Protein AF-A0A2H9M830-F1 (afdb_monomer_lite)

InterPro domains:
  IPR011990 Tetratricopeptide-like helical domain superfamily [G3DSA:1.25.40.10] (1-79)
  IPR011990 Tetratricopeptide-like helical domain superfamily [SSF48452] (1-66)

Foldseek 3Di:
DVVCVVVVNLVVQLVVLVVVLVVCVVVVVLVVNLVSLQSNLVSCVSVVNNVSNVVSVVVSVVSVVCVVDVVVVVVVVPCPPVDD

Secondary structure (DSSP, 8-state):
-HHHHHTT-HHHHHHHHHHHHHHHHHTT-HHHHHHHHHHHHHHHHTTT-HHHHHHHHHHHHHHHHHHH-HHHHHHHSGGGG---

Radius of gyration: 14.14 Å; chains: 1; bounding box: 36×24×38 Å

Organism: Huberarchaeum crystalense (NCBI:txid2014257)

pLDDT: mean 88.24, std 17.41, range [36.03, 98.81]

Structure (mmCIF, N/CA/C/O backbone):
data_AF-A0A2H9M830-F1
#
_entry.id   AF-A0A2H9M830-F1
#
loop_
_atom_site.group_PDB
_atom_site.id
_atom_site.type_symbol
_atom_site.label_atom_id
_atom_site.label_alt_id
_atom_site.label_comp_id
_atom_site.label_asym_id
_atom_site.label_entity_id
_atom_site.label_seq_id
_atom_site.pdbx_PDB_ins_code
_atom_site.Cartn_x
_atom_site.Cartn_y
_atom_site.Cartn_z
_atom_site.occupancy
_atom_site.B_iso_or_equiv
_atom_site.auth_seq_id
_atom_site.auth_comp_id
_atom_site.auth_asym_id
_atom_site.auth_atom_id
_atom_site.pdbx_PDB_model_num
ATOM 1 N N . GLY A 1 1 ? -4.872 -3.570 -5.281 1.00 93.62 1 GLY A N 1
ATOM 2 C CA . GLY A 1 1 ? -3.682 -3.644 -6.146 1.00 93.62 1 GLY A CA 1
ATOM 3 C C . GLY A 1 1 ? -2.967 -4.991 -6.186 1.00 93.62 1 GLY A C 1
ATOM 4 O O . GLY A 1 1 ? -2.221 -5.189 -7.132 1.00 93.62 1 GLY A O 1
ATOM 5 N N . VAL A 1 2 ? -3.180 -5.932 -5.250 1.00 97.31 2 VAL A N 1
ATOM 6 C CA . VAL A 1 2 ? -2.399 -7.194 -5.166 1.00 97.31 2 VAL A CA 1
ATOM 7 C C . VAL A 1 2 ? -2.340 -7.991 -6.478 1.00 97.31 2 VAL A C 1
ATOM 9 O O . VAL A 1 2 ? -1.254 -8.360 -6.904 1.00 97.31 2 VAL A O 1
ATOM 12 N N . ALA A 1 3 ? -3.471 -8.198 -7.162 1.00 98.06 3 ALA A N 1
ATOM 13 C CA . ALA A 1 3 ? -3.481 -8.929 -8.434 1.00 98.06 3 ALA A CA 1
ATOM 14 C C . ALA A 1 3 ? -2.581 -8.275 -9.502 1.00 98.06 3 ALA A C 1
ATOM 16 O O . ALA A 1 3 ? -1.813 -8.961 -10.165 1.00 98.06 3 ALA A O 1
ATOM 17 N N . TYR A 1 4 ? -2.618 -6.944 -9.627 1.00 98.44 4 TYR A N 1
ATOM 18 C CA . TYR A 1 4 ? -1.751 -6.209 -10.554 1.00 98.44 4 TYR A CA 1
ATOM 19 C C . TYR A 1 4 ? -0.282 -6.240 -10.130 1.00 98.44 4 TYR A C 1
ATOM 21 O O . TYR A 1 4 ? 0.588 -6.375 -10.985 1.00 98.44 4 TYR A O 1
ATOM 29 N N . TYR A 1 5 ? -0.003 -6.214 -8.824 1.00 98.38 5 TYR A N 1
ATOM 30 C CA . TYR A 1 5 ? 1.353 -6.399 -8.306 1.00 98.38 5 TYR A CA 1
ATOM 31 C C . TYR A 1 5 ? 1.922 -7.766 -8.716 1.00 98.38 5 TYR A C 1
A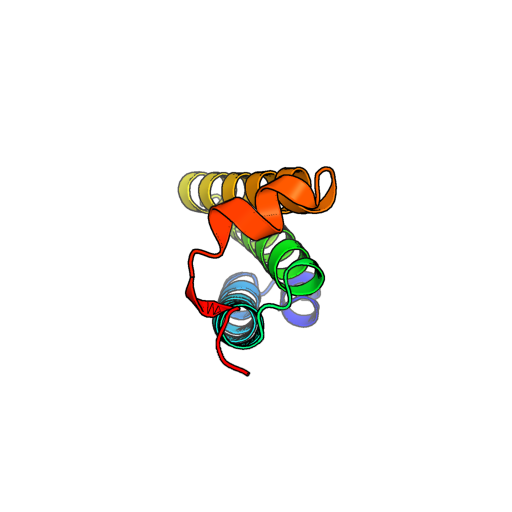TOM 33 O O . TYR A 1 5 ? 3.052 -7.840 -9.191 1.00 98.38 5 TYR A O 1
ATOM 41 N N . SER A 1 6 ? 1.133 -8.840 -8.599 1.00 97.94 6 SER A N 1
ATOM 42 C CA . SER A 1 6 ? 1.532 -10.184 -9.043 1.00 97.94 6 SER A CA 1
ATOM 43 C C . SER A 1 6 ? 1.763 -10.280 -10.554 1.00 97.94 6 SER A C 1
ATOM 45 O O . SER A 1 6 ? 2.563 -11.101 -10.989 1.00 97.94 6 SER A O 1
ATOM 47 N N . LEU A 1 7 ? 1.095 -9.437 -11.347 1.00 98.25 7 LEU A N 1
ATOM 48 C CA . LEU A 1 7 ? 1.294 -9.330 -12.796 1.00 98.25 7 LEU A CA 1
ATOM 49 C C . LEU A 1 7 ? 2.476 -8.421 -13.184 1.00 98.25 7 LEU A C 1
ATOM 51 O O . LEU A 1 7 ? 2.767 -8.283 -14.368 1.00 98.25 7 LEU A O 1
ATOM 55 N N . GLY A 1 8 ? 3.141 -7.781 -12.217 1.00 97.69 8 GLY A N 1
ATOM 56 C CA . GLY A 1 8 ? 4.211 -6.811 -12.466 1.00 97.69 8 GLY A CA 1
ATOM 57 C C . GLY A 1 8 ? 3.727 -5.421 -12.896 1.00 97.69 8 GLY A C 1
ATOM 58 O O . GLY A 1 8 ? 4.544 -4.538 -13.144 1.00 97.69 8 GLY A O 1
ATOM 59 N N . ASP A 1 9 ? 2.412 -5.185 -12.953 1.00 98.62 9 ASP A N 1
ATOM 60 C CA . ASP A 1 9 ? 1.840 -3.866 -13.236 1.00 98.62 9 ASP A CA 1
ATOM 61 C C . ASP A 1 9 ? 1.745 -3.048 -11.940 1.00 98.62 9 ASP A C 1
ATOM 63 O O . ASP A 1 9 ? 0.690 -2.896 -11.313 1.00 98.62 9 ASP A O 1
ATOM 67 N N . PHE A 1 10 ? 2.898 -2.545 -11.499 1.00 98.44 10 PHE A N 1
ATOM 68 C CA . PHE A 1 10 ? 3.021 -1.829 -10.230 1.00 98.44 10 PHE A CA 1
ATOM 69 C C . PHE A 1 10 ? 2.288 -0.484 -10.228 1.00 98.44 10 PHE A C 1
ATOM 71 O O . PHE A 1 10 ? 1.716 -0.109 -9.205 1.00 98.44 10 PHE A O 1
ATOM 78 N N . LYS A 1 11 ? 2.202 0.202 -11.377 1.00 98.56 11 LYS A N 1
ATOM 79 C CA . LYS A 1 11 ? 1.440 1.456 -11.509 1.00 98.56 11 LYS A CA 1
ATOM 80 C C . LYS A 1 11 ? -0.039 1.229 -11.218 1.00 98.56 11 LYS A C 1
ATOM 82 O O . LYS A 1 11 ? -0.632 1.942 -10.409 1.00 98.56 11 LYS A O 1
ATOM 87 N N . LYS A 1 12 ? -0.625 0.193 -11.819 1.00 98.50 12 LYS A N 1
ATOM 88 C CA . LYS A 1 12 ? -2.025 -0.164 -11.579 1.00 98.50 12 LYS A CA 1
ATOM 89 C C . LYS A 1 12 ? -2.226 -0.745 -10.181 1.00 98.50 12 LYS A C 1
ATOM 91 O O . LYS A 1 12 ? -3.253 -0.499 -9.550 1.00 98.50 12 LYS A O 1
ATOM 96 N N . ALA A 1 13 ? -1.235 -1.459 -9.643 1.00 98.75 13 ALA A N 1
ATOM 97 C CA . ALA A 1 13 ? -1.264 -1.894 -8.251 1.00 98.75 13 ALA A CA 1
ATOM 98 C C . ALA A 1 13 ? -1.409 -0.703 -7.288 1.00 98.75 13 ALA A C 1
ATOM 100 O O . ALA A 1 13 ? -2.297 -0.745 -6.433 1.00 98.75 13 ALA A O 1
ATOM 101 N N . ILE A 1 14 ? -0.604 0.350 -7.479 1.00 98.81 14 ILE A N 1
ATOM 102 C CA . ILE A 1 14 ? -0.665 1.602 -6.712 1.00 98.81 14 ILE A CA 1
ATOM 103 C C . ILE A 1 14 ? -2.029 2.268 -6.894 1.00 98.81 14 ILE A C 1
ATOM 105 O O . ILE A 1 14 ? -2.698 2.515 -5.899 1.00 98.81 14 ILE A O 1
ATOM 109 N N . GLU A 1 15 ? -2.503 2.470 -8.128 1.00 98.69 15 GLU A N 1
ATOM 110 C CA . GLU A 1 15 ? -3.803 3.109 -8.397 1.00 98.69 15 GLU A CA 1
ATOM 111 C C . GLU A 1 15 ? -4.950 2.459 -7.602 1.00 98.69 15 GLU A C 1
ATOM 113 O O . GLU A 1 15 ? -5.727 3.136 -6.926 1.00 98.69 15 GLU A O 1
ATOM 118 N N . PHE A 1 16 ? -5.050 1.128 -7.645 1.00 98.62 16 PHE A N 1
ATOM 119 C CA . PHE A 1 16 ? -6.092 0.412 -6.910 1.00 98.62 16 PHE A CA 1
ATOM 120 C C . PHE A 1 16 ? -5.852 0.384 -5.400 1.00 98.62 16 PHE A C 1
ATOM 122 O O . PHE A 1 16 ? -6.821 0.296 -4.649 1.00 98.62 16 PHE A O 1
ATOM 129 N N . ASN A 1 17 ? -4.600 0.423 -4.941 1.00 98.62 17 ASN A N 1
ATOM 130 C CA . ASN A 1 17 ? -4.317 0.538 -3.513 1.00 98.62 17 ASN A CA 1
ATOM 131 C C . ASN A 1 17 ? -4.708 1.928 -2.980 1.00 98.62 17 ASN A C 1
ATOM 133 O O . ASN A 1 17 ? -5.337 1.983 -1.934 1.00 98.62 17 ASN A O 1
ATOM 137 N N . LEU A 1 18 ? -4.451 3.020 -3.710 1.00 98.56 18 LEU A N 1
ATOM 138 C CA . LEU A 1 18 ? -4.860 4.380 -3.315 1.00 98.56 18 LEU A CA 1
ATOM 139 C C . LEU A 1 18 ? -6.389 4.537 -3.245 1.00 98.56 18 LEU A C 1
ATOM 141 O O . LEU A 1 18 ? -6.919 5.213 -2.366 1.00 98.56 18 LEU A O 1
ATOM 145 N N . LYS A 1 19 ? -7.129 3.872 -4.142 1.00 98.50 19 LYS A N 1
ATOM 146 C CA . LYS A 1 19 ? -8.599 3.806 -4.045 1.00 98.50 19 LYS A CA 1
ATOM 147 C C . LYS A 1 19 ? -9.051 3.070 -2.780 1.00 98.50 19 LYS A C 1
ATOM 149 O O . LYS A 1 19 ? -10.016 3.489 -2.152 1.00 98.50 19 LYS A O 1
ATOM 154 N N . ALA A 1 20 ? -8.366 1.985 -2.417 1.00 98.19 20 ALA A N 1
ATOM 155 C CA . ALA A 1 20 ? -8.657 1.235 -1.198 1.00 98.19 20 ALA A CA 1
ATOM 156 C C . ALA A 1 20 ? -8.269 2.010 0.076 1.00 98.19 20 ALA A C 1
ATOM 158 O O . ALA A 1 20 ? -9.011 1.945 1.049 1.00 98.19 20 ALA A O 1
ATOM 159 N N . GLU A 1 21 ? -7.162 2.765 0.053 1.00 98.12 21 GLU A N 1
ATOM 160 C CA . GLU A 1 21 ? -6.723 3.667 1.134 1.00 98.12 21 GLU A CA 1
ATOM 161 C C . GLU A 1 21 ? -7.864 4.602 1.529 1.00 98.12 21 GLU A C 1
ATOM 163 O O . GLU A 1 21 ? -8.330 4.530 2.662 1.00 98.12 21 GLU A O 1
ATOM 168 N N . LYS A 1 22 ? -8.415 5.351 0.566 1.00 97.19 22 LYS A N 1
ATOM 169 C CA . LYS A 1 22 ? -9.532 6.270 0.815 1.00 97.19 22 LYS A CA 1
ATOM 170 C C . LYS A 1 22 ? -10.741 5.586 1.470 1.00 97.19 22 LYS A C 1
ATOM 172 O O . LYS A 1 22 ? -11.322 6.123 2.405 1.00 97.19 22 LYS A O 1
ATOM 177 N N . ILE A 1 23 ? -11.113 4.396 0.994 1.00 96.38 23 ILE A N 1
ATOM 178 C CA . ILE A 1 23 ? -12.262 3.651 1.533 1.00 96.38 23 ILE A CA 1
ATOM 179 C C . ILE A 1 23 ? -12.002 3.220 2.982 1.00 96.38 23 ILE A C 1
ATOM 181 O O . ILE A 1 23 ? -12.867 3.381 3.838 1.00 96.38 23 ILE A O 1
ATOM 185 N N . PHE A 1 24 ? -10.827 2.659 3.278 1.00 96.06 24 PHE A N 1
ATOM 186 C CA . PHE A 1 24 ? -10.532 2.180 4.630 1.00 96.06 24 PHE A CA 1
ATOM 187 C C . PHE A 1 24 ? -10.248 3.314 5.620 1.00 96.06 24 PHE A C 1
ATOM 189 O O . PHE A 1 24 ? -10.539 3.138 6.803 1.00 96.06 24 PHE A O 1
ATOM 196 N N . GLU A 1 25 ? -9.752 4.463 5.153 1.00 92.56 25 GLU A N 1
ATOM 197 C CA . GLU A 1 25 ? -9.695 5.702 5.938 1.00 92.56 25 GLU A CA 1
ATOM 198 C C . GLU A 1 25 ? -11.103 6.172 6.328 1.00 92.56 25 GLU A C 1
ATOM 200 O O . GLU A 1 25 ? -11.369 6.373 7.510 1.00 92.56 25 GLU A O 1
ATOM 205 N N . GLU A 1 26 ? -12.030 6.268 5.367 1.00 93.75 26 GLU A N 1
ATOM 206 C CA . GLU A 1 26 ? -13.420 6.683 5.620 1.00 93.75 26 GLU A CA 1
ATOM 207 C C . GLU A 1 26 ? -14.166 5.722 6.562 1.00 93.75 26 GLU A C 1
ATOM 209 O O . GLU A 1 26 ? -14.998 6.151 7.360 1.00 93.75 26 GLU A O 1
ATOM 214 N N . LEU A 1 27 ? -13.861 4.424 6.492 1.00 91.81 27 LEU A N 1
ATOM 215 C CA . LEU A 1 27 ? -14.483 3.395 7.329 1.00 91.81 27 LEU A CA 1
ATOM 216 C C . LEU A 1 27 ? -13.782 3.178 8.681 1.00 91.81 27 LEU A C 1
ATOM 218 O O . LEU A 1 27 ? -14.231 2.327 9.450 1.00 91.81 27 LEU A O 1
ATOM 222 N N . GLY A 1 28 ? -12.670 3.867 8.964 1.00 89.94 28 GLY A N 1
ATOM 223 C CA . GLY A 1 28 ? -11.886 3.654 10.190 1.00 89.94 28 GLY A CA 1
ATOM 224 C C . GLY A 1 28 ? -11.315 2.234 10.318 1.00 89.94 28 GLY A C 1
ATOM 225 O O . GLY A 1 28 ? -11.071 1.735 11.414 1.00 89.94 28 GLY A O 1
ATOM 226 N N . GLN A 1 29 ? -11.119 1.539 9.198 1.00 92.44 29 GLN A N 1
ATOM 227 C CA . GLN A 1 29 ? -10.731 0.132 9.162 1.00 92.44 29 GLN A CA 1
ATOM 228 C C . GLN A 1 29 ? -9.204 -0.032 9.197 1.00 92.44 29 GLN A C 1
ATOM 230 O O . GLN A 1 29 ? -8.570 -0.442 8.222 1.00 92.44 29 GLN A O 1
ATOM 235 N N . ILE A 1 30 ? -8.611 0.266 10.357 1.00 91.25 30 ILE A N 1
ATOM 236 C CA . ILE A 1 30 ? -7.156 0.397 10.560 1.00 91.25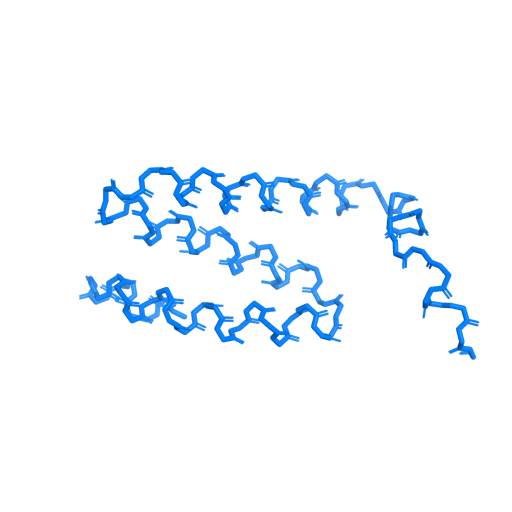 30 ILE A CA 1
ATOM 237 C C . ILE A 1 30 ? -6.366 -0.845 10.107 1.00 91.25 30 ILE A C 1
ATOM 239 O O . ILE A 1 30 ? -5.334 -0.715 9.450 1.00 91.25 30 ILE A O 1
ATOM 243 N N . ASN A 1 31 ? -6.859 -2.055 10.395 1.00 91.75 31 ASN A N 1
ATOM 244 C CA . ASN A 1 31 ? -6.193 -3.301 9.990 1.00 91.75 31 ASN A CA 1
ATOM 245 C C . ASN A 1 31 ? -6.041 -3.420 8.464 1.00 91.75 31 ASN A C 1
ATOM 247 O O . ASN A 1 31 ? -4.983 -3.804 7.961 1.00 91.75 31 ASN A O 1
ATOM 251 N N . TYR A 1 32 ? -7.094 -3.072 7.721 1.00 95.69 32 TYR A N 1
ATOM 252 C CA . TYR A 1 32 ? -7.080 -3.120 6.261 1.00 95.69 32 TYR A CA 1
ATOM 253 C C . TYR A 1 32 ? -6.292 -1.952 5.668 1.00 95.69 32 TYR A C 1
ATOM 255 O O . TYR A 1 32 ? -5.553 -2.144 4.703 1.00 95.69 32 TYR A O 1
ATOM 263 N N . LEU A 1 33 ? -6.375 -0.770 6.283 1.00 96.69 33 LEU A N 1
ATOM 264 C CA . LEU A 1 33 ? -5.593 0.397 5.885 1.00 96.69 33 LEU A CA 1
ATOM 265 C C . LEU A 1 33 ? -4.083 0.134 6.000 1.00 96.69 33 LEU A C 1
ATOM 267 O O . LEU A 1 33 ? -3.339 0.395 5.054 1.00 96.69 33 LEU A O 1
ATOM 271 N N . LYS A 1 34 ? -3.638 -0.490 7.097 1.00 96.56 34 LYS A N 1
ATOM 272 C CA . LYS A 1 34 ? -2.245 -0.922 7.267 1.00 96.56 34 LYS A CA 1
ATOM 273 C C . LYS A 1 34 ? -1.798 -1.856 6.135 1.00 96.56 34 LYS A C 1
ATOM 275 O O . LYS A 1 34 ? -0.753 -1.632 5.529 1.00 96.56 34 LYS A O 1
ATOM 280 N N . LEU A 1 35 ? -2.593 -2.882 5.821 1.00 97.38 35 LEU A N 1
ATOM 281 C CA . LEU A 1 35 ? -2.305 -3.809 4.717 1.00 97.38 35 LEU A CA 1
ATOM 282 C C . LEU A 1 35 ? -2.202 -3.087 3.367 1.00 97.38 35 LEU A C 1
ATOM 284 O O . LEU A 1 35 ? -1.356 -3.429 2.536 1.00 97.38 35 LEU A O 1
ATOM 288 N N . VAL A 1 36 ? -3.059 -2.093 3.125 1.00 98.50 36 VAL A N 1
ATOM 289 C CA . VAL A 1 36 ? -2.984 -1.258 1.922 1.00 98.50 36 VAL A CA 1
ATOM 290 C C . VAL A 1 36 ? -1.667 -0.487 1.885 1.00 98.50 36 VAL A C 1
ATOM 292 O O . VAL A 1 36 ? -0.990 -0.531 0.858 1.00 98.50 36 VAL A O 1
ATOM 295 N N . TYR A 1 37 ? -1.252 0.132 2.991 1.00 98.62 37 TYR A N 1
ATOM 296 C CA . TYR A 1 37 ? 0.020 0.850 3.077 1.00 98.62 37 TYR A CA 1
ATOM 297 C C . TYR A 1 37 ? 1.232 -0.040 2.802 1.00 98.62 37 TYR A C 1
ATOM 299 O O . TYR A 1 37 ? 2.060 0.305 1.957 1.00 98.62 37 TYR A O 1
ATOM 307 N N . GLU A 1 38 ? 1.296 -1.228 3.406 1.00 98.50 38 GLU A N 1
ATOM 308 C CA . GLU A 1 38 ? 2.374 -2.192 3.147 1.00 98.50 38 GLU A CA 1
ATOM 309 C C . GLU A 1 38 ? 2.438 -2.609 1.669 1.00 98.50 38 GLU A C 1
ATOM 311 O O . GLU A 1 38 ? 3.518 -2.718 1.081 1.00 98.50 38 GLU A O 1
ATOM 316 N N . ASN A 1 39 ? 1.282 -2.838 1.042 1.00 98.50 39 ASN A N 1
ATOM 317 C CA . ASN A 1 39 ? 1.212 -3.223 -0.366 1.00 98.50 39 ASN A CA 1
ATOM 318 C C . ASN A 1 39 ? 1.593 -2.072 -1.305 1.00 98.50 39 ASN A C 1
ATOM 320 O O . ASN A 1 39 ? 2.218 -2.310 -2.340 1.00 98.50 39 ASN A O 1
ATOM 324 N N . THR A 1 40 ? 1.244 -0.835 -0.957 1.00 98.81 40 THR A N 1
ATOM 325 C CA . THR A 1 40 ? 1.647 0.361 -1.704 1.00 98.81 40 THR A CA 1
ATOM 326 C C . THR A 1 40 ? 3.150 0.601 -1.593 1.00 98.81 40 THR A C 1
ATOM 328 O O . THR A 1 40 ? 3.801 0.787 -2.619 1.00 98.81 40 THR A O 1
ATOM 331 N N . ALA A 1 41 ? 3.732 0.473 -0.395 1.00 98.75 41 ALA A N 1
ATOM 332 C CA . ALA A 1 41 ? 5.178 0.570 -0.190 1.00 98.75 41 ALA A CA 1
ATOM 333 C C . ALA A 1 41 ? 5.953 -0.464 -1.024 1.00 98.75 41 ALA A C 1
ATOM 335 O O . ALA A 1 41 ? 6.959 -0.145 -1.660 1.00 98.75 41 ALA A O 1
ATOM 336 N N . LYS A 1 42 ? 5.470 -1.714 -1.075 1.00 98.75 42 LYS A N 1
ATOM 337 C CA . LYS A 1 42 ? 6.053 -2.763 -1.930 1.00 98.75 42 LYS A CA 1
ATOM 338 C C . LYS A 1 42 ? 5.977 -2.401 -3.412 1.00 98.75 42 LYS A C 1
ATOM 340 O O . LYS A 1 42 ? 6.946 -2.622 -4.131 1.00 98.75 42 LYS A O 1
ATOM 345 N N . ALA A 1 43 ? 4.849 -1.863 -3.874 1.00 98.75 43 ALA A N 1
ATOM 346 C CA . ALA A 1 43 ? 4.680 -1.485 -5.274 1.00 98.75 43 ALA A CA 1
ATOM 347 C C . ALA A 1 43 ? 5.596 -0.315 -5.677 1.00 98.75 43 ALA A C 1
ATOM 349 O O . ALA A 1 43 ? 6.232 -0.400 -6.724 1.00 98.75 43 ALA A O 1
ATOM 350 N N . TYR A 1 44 ? 5.741 0.710 -4.830 1.00 98.81 44 TYR A N 1
ATOM 351 C CA . TYR A 1 44 ? 6.695 1.803 -5.057 1.00 98.81 44 TYR A CA 1
ATOM 352 C C . TYR A 1 44 ? 8.151 1.322 -5.071 1.00 98.81 44 TYR A C 1
ATOM 354 O O . TYR A 1 44 ? 8.891 1.661 -5.990 1.00 98.81 44 TYR A O 1
ATOM 362 N N . ASN A 1 45 ? 8.535 0.434 -4.144 1.00 98.62 45 ASN A N 1
ATOM 363 C CA . ASN A 1 45 ? 9.862 -0.197 -4.153 1.00 98.62 45 ASN A CA 1
ATOM 364 C C . ASN A 1 45 ? 10.156 -0.933 -5.467 1.00 98.62 45 ASN A C 1
ATOM 366 O O . ASN A 1 45 ? 11.284 -0.924 -5.942 1.00 98.62 45 ASN A O 1
ATOM 370 N N . LYS A 1 46 ? 9.154 -1.585 -6.071 1.00 98.50 46 LYS A N 1
ATOM 371 C CA . LYS A 1 46 ? 9.316 -2.269 -7.364 1.00 98.50 46 LYS A CA 1
ATOM 372 C C . LYS A 1 46 ? 9.443 -1.325 -8.558 1.00 98.50 46 LYS A C 1
ATOM 374 O O . LYS A 1 46 ? 9.793 -1.783 -9.641 1.00 98.50 46 LYS A O 1
ATOM 379 N N . MET A 1 47 ? 9.152 -0.046 -8.363 1.00 98.38 47 MET A N 1
ATOM 380 C CA . MET A 1 47 ? 9.333 1.016 -9.348 1.00 98.38 47 MET A CA 1
ATOM 381 C C . MET A 1 47 ? 10.564 1.888 -9.059 1.00 98.38 47 MET A C 1
ATOM 383 O O . MET A 1 47 ? 10.699 2.934 -9.687 1.00 98.38 47 MET A O 1
ATOM 387 N N . ASP A 1 48 ? 11.415 1.491 -8.106 1.00 98.44 48 ASP A N 1
ATOM 388 C CA . ASP A 1 48 ? 12.567 2.266 -7.621 1.00 98.44 48 ASP A CA 1
ATOM 389 C C . ASP A 1 48 ? 12.200 3.661 -7.064 1.00 98.44 48 ASP A C 1
ATOM 391 O O . ASP A 1 48 ? 13.048 4.541 -6.917 1.00 98.44 48 ASP A O 1
ATOM 395 N N . ASP A 1 49 ? 10.930 3.866 -6.697 1.00 98.69 49 ASP A N 1
ATOM 396 C CA . ASP A 1 49 ? 10.441 5.075 -6.031 1.00 98.69 49 ASP A CA 1
ATOM 397 C C . ASP A 1 49 ? 10.561 4.903 -4.511 1.00 98.69 49 ASP A C 1
ATOM 399 O O . ASP A 1 49 ? 9.598 4.634 -3.786 1.00 98.69 49 ASP A O 1
ATOM 403 N N . PHE A 1 50 ? 11.802 4.978 -4.032 1.00 98.25 50 PHE A N 1
ATOM 404 C CA . PHE A 1 50 ? 12.133 4.712 -2.632 1.00 98.25 50 PHE A CA 1
ATOM 405 C C . PHE A 1 50 ? 11.569 5.761 -1.669 1.00 98.25 50 PHE A C 1
ATOM 407 O O . PHE A 1 50 ? 11.271 5.435 -0.521 1.00 98.25 50 PHE A O 1
ATOM 414 N N . GLU A 1 51 ? 11.375 6.998 -2.132 1.00 98.62 51 GLU A N 1
ATOM 415 C CA . GLU A 1 51 ? 10.793 8.071 -1.324 1.00 98.62 51 GLU A CA 1
ATOM 416 C C . GLU A 1 51 ? 9.341 7.746 -0.953 1.00 98.62 51 GLU A C 1
ATOM 418 O O . GLU A 1 51 ? 8.981 7.723 0.230 1.00 98.62 51 GLU A O 1
ATOM 423 N N . ASN A 1 52 ? 8.507 7.411 -1.944 1.00 98.44 52 ASN A N 1
ATOM 424 C CA . ASN A 1 52 ? 7.125 7.030 -1.666 1.00 98.44 52 ASN A CA 1
ATOM 425 C C . ASN A 1 52 ? 7.036 5.673 -0.962 1.00 98.44 52 ASN A C 1
ATOM 427 O O . ASN A 1 52 ? 6.157 5.479 -0.118 1.00 98.44 52 ASN A O 1
ATOM 431 N N . ALA A 1 53 ? 7.947 4.745 -1.257 1.00 98.75 53 ALA A N 1
ATOM 432 C CA . ALA A 1 53 ? 7.996 3.472 -0.556 1.00 98.75 53 ALA A CA 1
ATOM 433 C C . ALA A 1 53 ? 8.214 3.649 0.954 1.00 98.75 53 ALA A C 1
ATOM 435 O O . ALA A 1 53 ? 7.468 3.067 1.746 1.00 98.75 53 ALA A O 1
ATOM 436 N N . GLU A 1 54 ? 9.182 4.478 1.355 1.00 98.62 54 GLU A N 1
ATOM 437 C CA . GLU A 1 54 ? 9.466 4.731 2.770 1.00 98.62 54 GLU A CA 1
ATOM 438 C C . GLU A 1 54 ? 8.316 5.485 3.442 1.00 98.62 54 GLU A C 1
ATOM 440 O O . GLU A 1 54 ? 7.880 5.102 4.526 1.00 98.62 54 GLU A O 1
ATOM 445 N N . LYS A 1 55 ? 7.723 6.473 2.762 1.00 98.69 55 LYS A N 1
ATOM 446 C CA . LYS A 1 55 ? 6.532 7.177 3.259 1.00 98.69 55 LYS A CA 1
ATOM 447 C C . LYS A 1 55 ? 5.388 6.217 3.604 1.00 98.69 55 LYS A C 1
ATOM 449 O O . LYS A 1 55 ? 4.774 6.337 4.663 1.00 98.69 55 LYS A O 1
ATOM 454 N N . TYR A 1 56 ? 5.086 5.265 2.721 1.00 98.56 56 TYR A N 1
ATOM 455 C CA . TYR A 1 56 ? 4.025 4.284 2.963 1.00 98.56 56 TYR A CA 1
ATOM 456 C C . TYR A 1 56 ? 4.408 3.233 4.008 1.00 98.56 56 TYR A C 1
ATOM 458 O O . TYR A 1 56 ? 3.536 2.747 4.728 1.00 98.56 56 TYR A O 1
ATOM 466 N N . LYS A 1 57 ? 5.697 2.908 4.133 1.00 98.38 57 LYS A N 1
ATOM 467 C CA . LYS A 1 57 ? 6.195 2.044 5.204 1.00 98.38 57 LYS A CA 1
ATOM 468 C C . LYS A 1 57 ? 6.013 2.695 6.578 1.00 98.38 57 LYS A C 1
ATOM 470 O O . LYS A 1 57 ? 5.429 2.056 7.447 1.00 98.38 57 LYS A O 1
ATOM 475 N N . ILE A 1 58 ? 6.380 3.969 6.730 1.00 97.88 58 ILE A N 1
ATOM 476 C CA . ILE A 1 58 ? 6.169 4.743 7.967 1.00 97.88 58 ILE A CA 1
ATOM 477 C C . ILE A 1 58 ? 4.680 4.776 8.332 1.00 97.88 58 ILE A C 1
ATOM 479 O O . ILE A 1 58 ? 4.312 4.412 9.443 1.00 97.88 58 ILE A O 1
ATOM 483 N N . LYS A 1 59 ? 3.796 5.077 7.369 1.00 96.62 59 LYS A N 1
ATOM 484 C CA . LYS A 1 59 ? 2.342 5.029 7.599 1.00 96.62 59 LYS A CA 1
ATOM 485 C C . LYS A 1 59 ? 1.861 3.666 8.135 1.00 96.62 59 LYS A C 1
ATOM 487 O O . LYS A 1 59 ? 0.975 3.610 8.985 1.00 96.62 59 LYS A O 1
ATOM 492 N N . ALA A 1 60 ? 2.397 2.552 7.631 1.00 96.38 60 ALA A N 1
ATOM 493 C CA . ALA A 1 60 ? 2.043 1.213 8.113 1.00 96.38 60 ALA A CA 1
ATOM 494 C C . ALA A 1 60 ? 2.609 0.911 9.513 1.00 96.38 60 ALA A C 1
ATOM 496 O O . ALA A 1 60 ? 1.982 0.183 10.292 1.00 96.38 60 ALA A O 1
ATOM 497 N N . GLU A 1 61 ? 3.787 1.447 9.833 1.00 94.50 61 GLU A N 1
ATOM 498 C CA . GLU A 1 61 ? 4.416 1.352 11.153 1.00 94.50 61 GLU A CA 1
ATOM 499 C C . GLU A 1 61 ? 3.619 2.141 12.198 1.00 94.50 61 GLU A C 1
ATOM 501 O O . GLU A 1 61 ? 3.290 1.572 13.238 1.00 94.50 61 GLU A O 1
ATOM 506 N N . ASP A 1 62 ? 3.185 3.363 11.874 1.00 92.19 62 ASP A N 1
ATOM 507 C CA . ASP A 1 62 ? 2.326 4.189 12.734 1.00 92.19 62 ASP A CA 1
ATOM 508 C C . ASP A 1 62 ? 1.033 3.449 13.109 1.00 92.19 62 ASP A C 1
ATOM 510 O O . ASP A 1 62 ? 0.659 3.360 14.280 1.00 92.19 62 ASP A O 1
ATOM 514 N N . LEU A 1 63 ? 0.373 2.826 12.123 1.00 91.06 63 LEU A N 1
ATOM 515 C CA . LEU A 1 63 ? -0.819 2.012 12.383 1.00 91.06 63 LEU A CA 1
ATOM 516 C C . LEU A 1 63 ? -0.500 0.720 13.144 1.00 91.06 63 LEU A C 1
ATOM 518 O O . LEU A 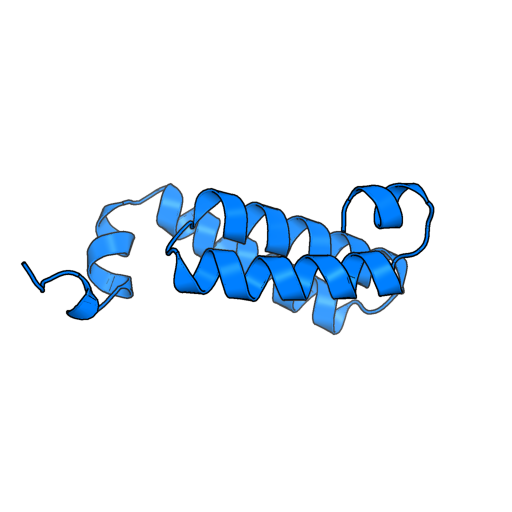1 63 ? -1.329 0.234 13.911 1.00 91.06 63 LEU A O 1
ATOM 522 N N . SER A 1 64 ? 0.684 0.138 12.954 1.00 89.31 64 SER A N 1
ATOM 523 C CA . SER A 1 64 ? 1.099 -1.040 13.724 1.00 89.31 64 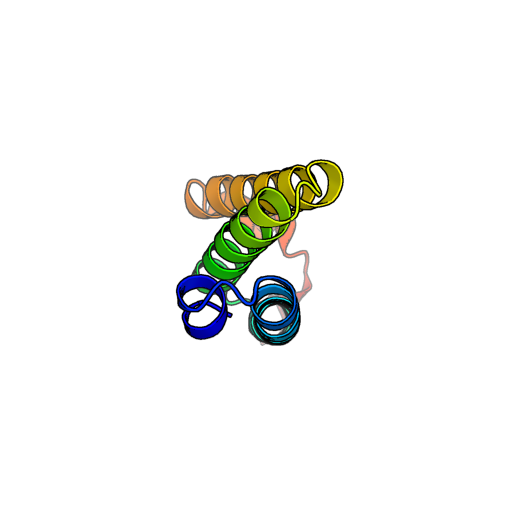SER A CA 1
ATOM 524 C C . SER A 1 64 ? 1.302 -0.709 15.196 1.00 89.31 64 SER A C 1
ATOM 526 O O . SER A 1 64 ? 0.952 -1.523 16.048 1.00 89.31 64 SER A O 1
ATOM 528 N N . GLU A 1 65 ? 1.861 0.461 15.493 1.00 87.06 65 GLU A N 1
ATOM 529 C CA . GLU A 1 65 ? 2.026 0.948 16.860 1.00 87.06 65 GLU A CA 1
ATOM 530 C C . GLU A 1 65 ? 0.666 1.227 17.507 1.00 87.06 65 GLU A C 1
ATOM 532 O O . GLU A 1 65 ? 0.411 0.792 18.631 1.00 87.06 65 GLU A O 1
ATOM 537 N N . LEU A 1 66 ? -0.254 1.829 16.746 1.00 83.38 66 LEU A N 1
ATOM 538 C CA . LEU A 1 66 ? -1.635 2.046 17.169 1.00 83.38 66 LEU A CA 1
ATOM 539 C C . LEU A 1 66 ? -2.348 0.735 17.539 1.00 83.38 66 LEU A C 1
ATOM 541 O O . LEU A 1 66 ? -2.974 0.638 18.589 1.00 83.38 66 LEU A O 1
ATOM 545 N N . LEU A 1 67 ? -2.207 -0.304 16.711 1.00 80.75 67 LEU A N 1
ATOM 546 C CA . LEU A 1 67 ? -2.831 -1.613 16.943 1.00 80.75 67 LEU A CA 1
ATOM 547 C C . LEU A 1 67 ? -2.230 -2.374 18.135 1.00 80.75 67 LEU A C 1
ATOM 549 O O . LEU A 1 67 ? -2.923 -3.173 18.764 1.00 80.75 67 LEU A O 1
ATOM 553 N N . LYS A 1 68 ? -0.947 -2.157 18.452 1.00 82.38 68 LYS A N 1
ATOM 554 C CA . LYS A 1 68 ? -0.296 -2.763 19.629 1.00 82.38 68 LYS A CA 1
ATOM 555 C C . LYS A 1 68 ? -0.724 -2.105 20.936 1.00 82.38 68 LYS A C 1
ATOM 557 O O . LYS A 1 68 ? -0.631 -2.738 21.986 1.00 82.38 68 LYS A O 1
ATOM 562 N N . ASN A 1 69 ? -1.172 -0.855 20.880 1.00 82.06 69 ASN A N 1
ATOM 563 C CA . ASN A 1 69 ? -1.569 -0.090 22.049 1.00 82.06 69 ASN A CA 1
ATOM 564 C C . ASN A 1 69 ? -2.925 0.595 21.805 1.00 82.06 69 ASN A C 1
ATOM 566 O O . ASN A 1 69 ? -2.966 1.770 21.437 1.00 82.06 69 ASN A O 1
ATOM 570 N N . PRO A 1 70 ? -4.044 -0.101 22.081 1.00 65.50 70 PRO A N 1
ATOM 571 C CA . PRO A 1 70 ? -5.394 0.427 21.869 1.00 65.50 70 PRO A CA 1
ATOM 572 C C . PRO A 1 70 ? -5.688 1.730 22.632 1.00 65.50 70 PRO A C 1
ATOM 574 O O . PRO A 1 70 ? -6.606 2.463 22.287 1.0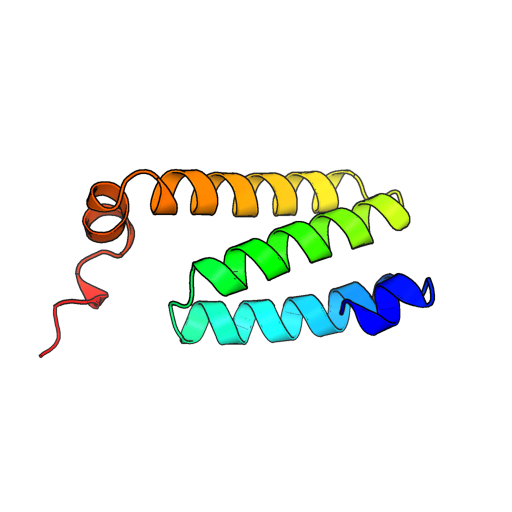0 65.50 70 PRO A O 1
ATOM 577 N N . LEU A 1 71 ? -4.908 2.079 23.664 1.00 62.12 71 LEU A N 1
ATOM 578 C CA . LEU A 1 71 ? -5.060 3.364 24.357 1.00 62.12 71 LEU A CA 1
ATOM 579 C C . LEU A 1 71 ? -4.614 4.558 23.488 1.00 62.12 71 LEU A C 1
ATOM 581 O O . LEU A 1 71 ? -5.116 5.665 23.682 1.00 62.12 71 LEU A O 1
ATOM 585 N N . LEU A 1 72 ? -3.726 4.350 22.505 1.00 62.38 72 LEU A N 1
ATOM 586 C CA . LEU A 1 72 ? -3.384 5.355 21.487 1.00 62.38 72 LEU A CA 1
ATOM 587 C C . LEU A 1 72 ? -4.527 5.564 20.474 1.00 62.38 72 LEU A C 1
ATOM 589 O O . LEU A 1 72 ? -4.617 6.639 19.880 1.00 62.38 72 LEU A O 1
ATOM 593 N N . GLU A 1 73 ? -5.424 4.586 20.299 1.00 57.91 73 GLU A N 1
ATOM 594 C CA . GLU A 1 73 ? -6.611 4.686 19.431 1.00 57.91 73 GLU A CA 1
ATOM 595 C C . GLU A 1 73 ? -7.530 5.810 19.916 1.00 57.91 73 GLU A C 1
ATOM 597 O O . GLU A 1 73 ? -7.822 6.749 19.180 1.00 57.91 73 GLU A O 1
ATOM 602 N N . ILE A 1 74 ? -7.867 5.798 21.207 1.00 56.03 74 ILE A N 1
ATOM 603 C CA . ILE A 1 74 ? -8.736 6.804 21.836 1.00 56.03 74 ILE A CA 1
ATOM 604 C C . ILE A 1 74 ? -8.117 8.213 21.767 1.00 56.03 74 ILE A C 1
ATOM 606 O O . ILE A 1 74 ? -8.832 9.201 21.606 1.00 56.03 74 ILE A O 1
ATOM 610 N N . LEU A 1 75 ? -6.788 8.319 21.876 1.00 56.34 75 LEU A N 1
ATOM 611 C CA . LEU A 1 75 ? -6.073 9.600 21.886 1.00 56.34 75 LEU A CA 1
ATOM 612 C C . LEU A 1 75 ? -5.841 10.177 20.480 1.00 56.34 75 LEU A C 1
ATOM 614 O O . LEU A 1 75 ? -5.883 11.395 20.313 1.00 56.34 75 LEU A O 1
ATOM 618 N N . SER A 1 76 ? -5.607 9.328 19.474 1.00 53.25 76 SER A N 1
ATOM 619 C CA . SER A 1 76 ? -5.334 9.762 18.093 1.00 53.25 76 SER A CA 1
ATOM 620 C C . SER A 1 76 ? -6.597 10.061 17.284 1.00 53.25 76 SER A C 1
ATOM 622 O O . SER A 1 76 ? -6.555 10.895 16.381 1.00 53.25 76 SER A O 1
ATOM 624 N N . MET A 1 77 ? -7.733 9.442 17.623 1.00 57.41 77 MET A N 1
ATOM 625 C CA . MET A 1 77 ? -8.993 9.650 16.903 1.00 57.41 77 MET A CA 1
ATOM 626 C C . MET A 1 77 ? -9.657 11.009 17.175 1.00 57.41 77 MET A C 1
ATOM 628 O O . MET A 1 77 ? -10.595 11.384 16.467 1.00 57.41 77 MET A O 1
ATOM 632 N N . GLY A 1 78 ? -9.194 11.769 18.176 1.00 52.47 78 GLY A N 1
ATOM 633 C CA . GLY A 1 78 ? -9.857 13.000 18.605 1.00 52.47 78 GLY A CA 1
ATOM 634 C C . GLY A 1 78 ? -11.339 12.775 18.976 1.00 52.47 78 GLY A C 1
ATOM 635 O O . GLY A 1 78 ? -11.860 11.662 18.916 1.00 52.47 78 GLY A O 1
ATOM 636 N N . PRO A 1 79 ? -12.089 13.817 19.366 1.00 50.31 79 PRO A N 1
ATOM 637 C CA . PRO A 1 79 ? -13.482 13.681 19.810 1.00 50.31 79 PRO A CA 1
ATOM 638 C C . PRO A 1 79 ? -14.483 13.339 18.683 1.00 50.31 79 PRO A C 1
ATOM 640 O O . PRO A 1 79 ? -15.671 13.635 18.803 1.00 50.31 79 PRO A O 1
ATOM 643 N N . HIS A 1 80 ? -14.052 12.744 17.566 1.00 48.31 80 HIS A N 1
ATOM 644 C CA . HIS A 1 80 ? -14.940 12.358 16.463 1.00 48.31 80 HIS A CA 1
ATOM 645 C C . HIS A 1 80 ? -15.645 11.013 16.661 1.00 48.31 80 HIS A C 1
ATOM 647 O O . HIS A 1 80 ? -16.654 10.783 16.003 1.00 48.31 80 HIS A O 1
ATOM 653 N N . ASN A 1 81 ? -15.231 10.209 17.647 1.00 44.59 81 ASN A N 1
ATOM 654 C CA . ASN A 1 81 ? -15.933 8.977 18.033 1.00 44.59 81 ASN A CA 1
ATOM 655 C C . ASN A 1 81 ? -16.848 9.113 19.266 1.00 44.59 81 ASN A C 1
ATOM 657 O O . ASN A 1 81 ? -17.308 8.112 19.801 1.00 44.59 81 ASN A O 1
ATOM 661 N N . LEU A 1 82 ? -17.152 10.339 19.711 1.00 42.62 82 LEU A N 1
ATOM 662 C CA . LEU A 1 82 ? -18.103 10.593 20.809 1.00 42.62 82 LEU A CA 1
ATOM 663 C C . LEU A 1 82 ? -19.505 11.015 20.340 1.00 42.62 82 LEU A C 1
ATOM 665 O O . LEU A 1 82 ? -20.286 11.536 21.136 1.00 42.62 82 LEU A O 1
ATOM 669 N N . LYS A 1 83 ? -19.862 10.810 19.068 1.00 44.16 83 LYS A N 1
ATOM 670 C CA . LYS A 1 83 ? -21.247 11.021 18.631 1.00 44.16 83 LYS A CA 1
ATOM 671 C C . LYS A 1 83 ? -22.024 9.704 18.570 1.00 44.16 83 LYS A C 1
ATOM 673 O O . LYS A 1 83 ? -22.001 9.034 17.544 1.00 44.16 83 LYS A O 1
ATOM 678 N N . LEU A 1 84 ? -22.784 9.528 19.661 1.00 36.03 84 LEU A N 1
ATOM 679 C CA . LEU A 1 84 ? -23.952 8.668 19.930 1.00 36.03 84 LEU A CA 1
ATOM 680 C C . LEU A 1 84 ? -23.668 7.255 20.446 1.00 36.03 84 LEU A C 1
ATOM 682 O O .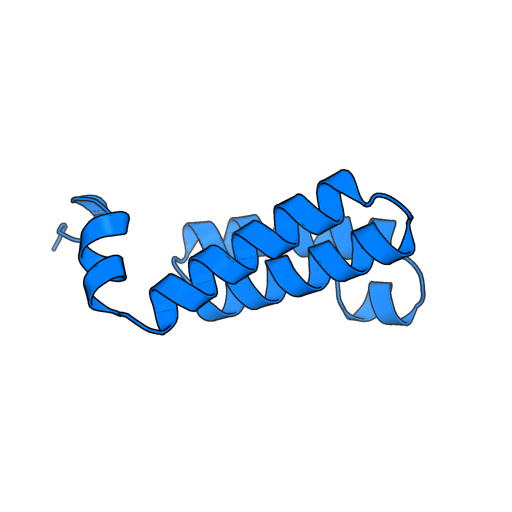 LEU A 1 84 ? -23.294 6.376 19.645 1.00 36.03 84 LEU A O 1
#

Sequence (84 aa):
GVAYYSLGDFKKAIEFNLKAEKIFEELGQINYLKLVYENTAKAYNKMDDFENAEKYKIKAEDLSELLKNPLLEILSMGPHNLKL